Protein AF-A0A965C4P8-F1 (afdb_monomer_lite)

Radius of gyration: 19.42 Å; chains: 1; bounding box: 43×28×47 Å

pLDDT: mean 89.33, std 10.59, range [39.53, 97.62]

Foldseek 3Di:
DPPPDDDPVNLVVCVVVLVVDDPVVSVVSVVVVVVVVVVVLVVCVVQFLVSVVCVVPVPDDDDPVLRVVRVVLSCVVVVVDVDDDDDDDPPPCPCVSPVPRRD

Structure (mmCIF, N/CA/C/O backbone):
data_AF-A0A965C4P8-F1
#
_entry.id   AF-A0A965C4P8-F1
#
loop_
_atom_site.group_PDB
_atom_site.id
_atom_site.type_symbol
_atom_site.label_atom_id
_atom_site.label_alt_id
_atom_site.label_comp_id
_atom_site.label_asym_id
_atom_site.label_entity_id
_atom_site.label_seq_id
_atom_site.pdbx_PDB_ins_code
_atom_site.Cartn_x
_atom_site.Cartn_y
_atom_site.Cartn_z
_atom_site.occupancy
_atom_site.B_iso_or_equiv
_atom_site.auth_seq_id
_atom_site.auth_comp_id
_atom_site.auth_asym_id
_atom_site.auth_atom_id
_atom_site.pdbx_PDB_model_num
ATOM 1 N N . MET A 1 1 ? -19.528 -13.353 24.442 1.00 41.03 1 MET A N 1
ATOM 2 C CA . MET A 1 1 ? -19.375 -13.490 22.977 1.00 41.03 1 MET A CA 1
ATOM 3 C C . MET A 1 1 ? -18.052 -12.852 22.605 1.00 41.03 1 MET A C 1
ATOM 5 O O . MET A 1 1 ? -17.767 -11.785 23.124 1.00 41.03 1 MET A O 1
ATOM 9 N N . SER A 1 2 ? -17.211 -13.518 21.813 1.00 39.53 2 SER A N 1
ATOM 10 C CA . SER A 1 2 ? -15.927 -12.943 21.397 1.00 39.53 2 SER A CA 1
ATOM 11 C C . SER A 1 2 ? -16.182 -11.786 20.427 1.00 39.53 2 SER A C 1
ATOM 13 O O . SER A 1 2 ? -16.638 -12.014 19.307 1.00 39.53 2 SER A O 1
ATOM 15 N N . LEU A 1 3 ? -15.872 -10.560 20.856 1.00 48.00 3 LEU A N 1
ATOM 16 C CA . LEU A 1 3 ? -15.935 -9.325 20.058 1.00 48.00 3 LEU A CA 1
ATOM 17 C C . LEU A 1 3 ? -14.971 -9.336 18.844 1.00 48.00 3 LEU A C 1
ATOM 19 O O . LEU A 1 3 ? -14.938 -8.388 18.071 1.00 48.00 3 LEU A O 1
ATOM 23 N N . MET A 1 4 ? -14.216 -10.422 18.619 1.00 53.75 4 MET A N 1
ATOM 24 C CA . MET A 1 4 ? -13.277 -10.586 17.498 1.00 53.75 4 MET A CA 1
ATOM 25 C C . MET A 1 4 ? -13.931 -10.932 16.145 1.00 53.75 4 MET A C 1
ATOM 27 O O . MET A 1 4 ? -13.221 -11.299 15.211 1.00 53.75 4 MET A O 1
ATOM 31 N N . THR A 1 5 ? -15.259 -10.862 16.020 1.00 62.59 5 THR A N 1
ATOM 32 C CA . THR A 1 5 ? -15.985 -11.304 14.807 1.00 62.59 5 THR A CA 1
ATOM 33 C C . THR A 1 5 ? -16.930 -10.258 14.215 1.00 62.59 5 THR A C 1
ATOM 35 O O . THR A 1 5 ? -17.766 -10.601 13.387 1.00 62.59 5 THR A O 1
ATOM 38 N N . LEU A 1 6 ? -16.790 -8.985 14.596 1.00 72.00 6 LEU A N 1
ATOM 39 C CA . LEU A 1 6 ? -17.568 -7.898 13.999 1.00 72.00 6 LEU A CA 1
ATOM 40 C C . LEU A 1 6 ? -17.051 -7.564 12.592 1.00 72.00 6 LEU A C 1
ATOM 42 O O . LEU A 1 6 ? -15.859 -7.333 12.376 1.00 72.00 6 LEU A O 1
ATOM 46 N N . THR A 1 7 ? -17.964 -7.531 11.631 1.00 79.12 7 THR A N 1
ATOM 47 C CA . THR A 1 7 ? -17.718 -7.115 10.248 1.00 79.12 7 THR A CA 1
ATOM 48 C C . THR A 1 7 ? -17.650 -5.588 10.129 1.00 79.12 7 THR A C 1
ATOM 50 O O . THR A 1 7 ? -18.176 -4.852 10.966 1.00 79.12 7 THR A O 1
ATOM 53 N N . GLU A 1 8 ? -17.042 -5.074 9.051 1.00 78.50 8 GLU A N 1
ATOM 54 C CA . GLU A 1 8 ? -16.960 -3.620 8.806 1.00 78.50 8 GLU A CA 1
ATOM 55 C C . GLU A 1 8 ? -18.343 -2.950 8.774 1.00 78.50 8 GLU A C 1
ATOM 57 O O . GLU A 1 8 ? -18.516 -1.826 9.246 1.00 78.50 8 GLU A O 1
ATOM 62 N N . ALA A 1 9 ? -19.337 -3.650 8.221 1.00 83.69 9 ALA A N 1
ATOM 63 C CA . ALA A 1 9 ? -20.701 -3.151 8.125 1.00 83.69 9 ALA A CA 1
ATOM 64 C C . ALA A 1 9 ? -21.340 -2.997 9.512 1.00 83.69 9 ALA A C 1
ATOM 66 O O . ALA A 1 9 ? -21.989 -1.986 9.777 1.00 83.69 9 ALA A O 1
ATOM 67 N N . GLU A 1 10 ? -21.118 -3.961 10.405 1.00 84.81 10 GLU A N 1
ATOM 68 C CA . GLU A 1 10 ? -21.635 -3.928 11.774 1.00 84.81 10 GLU A CA 1
ATOM 69 C C . GLU A 1 10 ? -20.988 -2.801 12.582 1.00 84.81 10 GLU A C 1
ATOM 71 O O . GLU A 1 10 ? -21.701 -2.026 13.214 1.00 84.81 10 GLU A O 1
ATOM 76 N N . ILE A 1 11 ? -19.667 -2.617 12.477 1.00 83.25 11 ILE A N 1
ATOM 77 C CA . ILE A 1 11 ? -18.965 -1.507 13.144 1.00 83.25 11 ILE A CA 1
ATOM 78 C C . ILE A 1 11 ? -19.469 -0.155 12.635 1.00 83.25 11 ILE A C 1
ATOM 80 O O . ILE A 1 11 ? -19.717 0.747 13.430 1.00 83.25 11 ILE A O 1
ATOM 84 N N . MET A 1 12 ? -19.703 -0.004 11.328 1.00 84.12 12 MET A N 1
ATOM 85 C CA . MET A 1 12 ? -20.252 1.241 10.782 1.00 84.12 12 MET A CA 1
ATOM 86 C C . MET A 1 12 ? -21.658 1.541 11.324 1.00 84.12 12 MET A C 1
ATOM 88 O O . MET A 1 12 ? -21.995 2.701 11.565 1.00 84.12 12 MET A O 1
ATOM 92 N N . VAL A 1 13 ? -22.490 0.513 11.510 1.00 87.88 13 VAL A N 1
ATOM 93 C CA . VAL A 1 13 ? -23.822 0.662 12.113 1.00 87.88 13 VAL A CA 1
ATOM 94 C C . VAL A 1 13 ? -23.715 1.041 13.591 1.00 87.88 13 VAL A C 1
ATOM 96 O O . VAL A 1 13 ? -24.456 1.921 14.032 1.00 87.88 13 VAL A O 1
ATOM 99 N N . LEU A 1 14 ? -22.779 0.445 14.334 1.00 86.06 14 LEU A N 1
ATOM 100 C CA . LEU A 1 14 ? -22.513 0.789 15.734 1.00 86.06 14 LEU A CA 1
ATOM 101 C C . LEU A 1 14 ? -22.030 2.239 15.869 1.00 86.06 14 LEU A C 1
ATOM 103 O O . LEU A 1 14 ? -22.618 3.003 16.627 1.00 86.06 14 LEU A O 1
ATOM 107 N N . MET A 1 15 ? -21.066 2.667 15.047 1.00 82.75 15 MET A N 1
ATOM 108 C CA . MET A 1 15 ? -20.571 4.050 15.037 1.00 82.75 15 MET A CA 1
ATOM 109 C C . MET A 1 15 ? -21.659 5.076 14.680 1.00 82.75 15 MET A C 1
ATOM 111 O O . MET A 1 15 ? -21.680 6.175 15.227 1.00 82.75 15 MET A O 1
ATOM 115 N N . LYS A 1 16 ? -22.601 4.746 13.784 1.00 87.12 16 LYS A N 1
ATOM 116 C CA . LYS A 1 16 ? -23.728 5.643 13.451 1.00 87.12 16 LYS A CA 1
ATOM 117 C C . LYS A 1 16 ? -24.711 5.824 14.607 1.00 87.12 16 LYS A C 1
ATOM 119 O O . LYS A 1 16 ? -25.337 6.876 14.712 1.00 87.12 16 LYS A O 1
ATOM 124 N N . ASN A 1 17 ? -24.841 4.812 15.459 1.00 89.31 17 ASN A N 1
ATOM 125 C CA . ASN A 1 17 ? -25.743 4.813 16.608 1.00 89.31 17 ASN A CA 1
ATOM 126 C C . ASN A 1 17 ? -24.995 4.983 17.939 1.00 89.31 17 ASN A C 1
ATOM 128 O O . ASN A 1 17 ? -25.560 4.685 18.985 1.00 89.31 17 ASN A O 1
ATOM 132 N N . LEU A 1 18 ? -23.750 5.479 17.907 1.00 84.56 18 LEU A N 1
ATOM 133 C CA . LEU A 1 18 ? -22.852 5.573 19.066 1.00 84.56 18 LEU A CA 1
ATOM 134 C C . LEU A 1 18 ? -23.510 6.268 20.273 1.00 84.56 18 LEU A C 1
ATOM 136 O O . LEU A 1 18 ? -23.359 5.841 21.410 1.00 84.56 18 LEU A O 1
ATOM 140 N N . HIS A 1 19 ? -24.332 7.284 20.004 1.00 84.88 19 HIS A N 1
ATOM 141 C CA . HIS A 1 19 ? -25.068 8.074 20.994 1.00 84.88 19 HIS A CA 1
ATOM 142 C C . HIS A 1 19 ? -26.115 7.293 21.811 1.00 84.88 19 HIS A C 1
ATOM 144 O O . HIS A 1 19 ? -26.562 7.797 22.838 1.00 84.88 19 HIS A O 1
ATOM 150 N N . ASN A 1 20 ? -26.516 6.093 21.377 1.00 89.44 20 ASN A N 1
ATOM 151 C CA . ASN A 1 20 ? -27.490 5.259 22.090 1.00 89.44 20 ASN A CA 1
ATOM 152 C C . ASN A 1 20 ? -26.847 4.311 23.115 1.00 89.44 20 ASN A C 1
ATOM 154 O O . ASN A 1 20 ? -27.575 3.624 23.832 1.00 89.44 20 ASN A O 1
ATOM 158 N N . PHE A 1 21 ? -25.516 4.255 23.172 1.00 87.06 21 PHE A N 1
ATOM 159 C CA . PHE A 1 21 ? -24.762 3.376 24.065 1.00 87.06 21 PHE A CA 1
ATOM 160 C C . PHE A 1 21 ? -24.259 4.124 25.303 1.00 87.06 21 PHE A C 1
ATOM 162 O O . PHE A 1 21 ? -24.156 5.355 25.303 1.00 87.06 21 PHE A O 1
ATOM 169 N N . SER A 1 22 ? -23.940 3.385 26.365 1.00 90.81 22 SER A N 1
ATOM 170 C CA . SER A 1 22 ? -23.278 3.941 27.550 1.00 90.81 22 SER A CA 1
ATOM 171 C C . SER A 1 22 ? -21.864 4.437 27.224 1.00 90.81 22 SER A C 1
ATOM 173 O O . SER A 1 22 ? -21.283 4.042 26.219 1.00 90.81 22 SER A O 1
ATOM 175 N N . LEU A 1 23 ? -21.286 5.296 28.071 1.00 87.62 23 LEU A N 1
ATOM 176 C CA . LEU A 1 23 ? -19.929 5.820 27.843 1.00 87.62 23 LEU A CA 1
ATOM 177 C C . LEU A 1 23 ? -18.877 4.703 27.745 1.00 87.62 23 LEU A C 1
ATOM 179 O O . LEU A 1 23 ? -17.997 4.771 26.897 1.00 87.62 23 LEU A O 1
ATOM 183 N N . GLU A 1 24 ? -19.009 3.659 28.565 1.00 88.31 24 GLU A N 1
ATOM 184 C CA . GLU A 1 24 ? -18.110 2.499 28.550 1.00 88.31 24 GLU A CA 1
ATOM 185 C C . GLU A 1 24 ? -18.210 1.727 27.223 1.00 88.31 24 GLU A C 1
ATOM 187 O O . GLU A 1 24 ? -17.203 1.451 26.578 1.00 88.31 24 GLU A O 1
ATOM 192 N N . GLU A 1 25 ? -19.429 1.471 26.741 1.00 86.50 25 GLU A N 1
ATOM 193 C CA . GLU A 1 25 ? -19.651 0.822 25.442 1.00 86.50 25 GLU A CA 1
ATOM 194 C C . GLU A 1 25 ? -19.179 1.691 24.264 1.00 86.50 25 GLU A C 1
ATOM 196 O O . GLU A 1 25 ? -18.693 1.161 23.266 1.00 86.50 25 GLU A O 1
ATOM 201 N N . GLN A 1 26 ? -19.303 3.020 24.356 1.00 88.38 26 GLN A N 1
ATOM 202 C CA . GLN A 1 26 ? -18.795 3.934 23.329 1.00 88.38 26 GLN A CA 1
ATOM 203 C C . GLN A 1 26 ? -17.271 3.830 23.202 1.00 88.38 26 GLN A C 1
ATOM 205 O O . GLN A 1 26 ? -16.768 3.683 22.087 1.00 88.38 26 GLN A O 1
ATOM 210 N N . GLU A 1 27 ? -16.551 3.839 24.326 1.00 88.94 27 GLU A N 1
ATOM 211 C CA . GLU A 1 27 ? -15.092 3.681 24.348 1.00 88.94 27 GLU A CA 1
ATOM 212 C C . GLU A 1 27 ? -14.656 2.326 23.770 1.00 88.94 27 GLU A C 1
ATOM 214 O O . GLU A 1 27 ? -13.714 2.262 22.976 1.00 88.94 27 GLU A O 1
ATOM 219 N N . GLU A 1 28 ? -15.354 1.237 24.107 1.00 88.00 28 GLU A N 1
ATOM 220 C CA . GLU A 1 28 ? -15.073 -0.085 23.536 1.00 88.00 28 GLU A CA 1
ATOM 221 C C . GLU A 1 28 ? -15.289 -0.117 22.015 1.00 88.00 28 GLU A C 1
ATOM 223 O O . GLU A 1 28 ? -14.455 -0.648 21.273 1.00 88.00 28 GLU A O 1
ATOM 228 N N . ILE A 1 29 ? -16.389 0.471 21.530 1.00 87.19 29 ILE A N 1
ATOM 229 C CA . ILE A 1 29 ? -16.698 0.547 20.095 1.00 87.19 29 ILE A CA 1
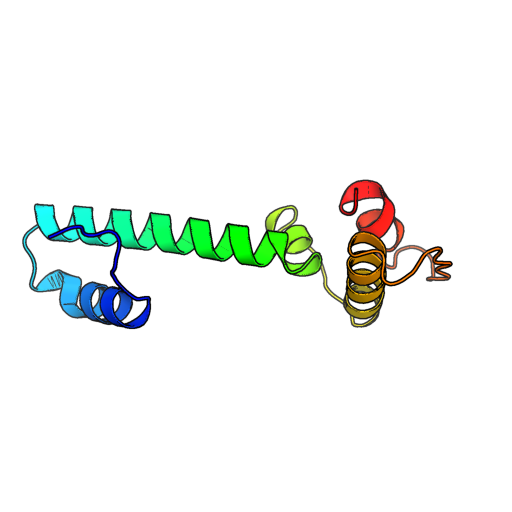ATOM 230 C C . IL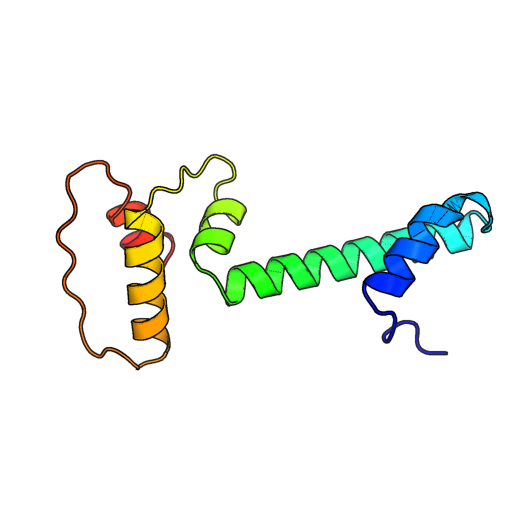E A 1 29 ? -15.608 1.327 19.349 1.00 87.19 29 ILE A C 1
ATOM 232 O O . ILE A 1 29 ? -15.171 0.889 18.280 1.00 87.19 29 ILE A O 1
ATOM 236 N N . GLU A 1 30 ? -15.143 2.449 19.902 1.00 88.50 30 GLU A N 1
ATOM 237 C CA . GLU A 1 30 ? -14.063 3.249 19.316 1.00 88.50 30 GLU A CA 1
ATOM 238 C C . GLU A 1 30 ? -12.744 2.471 19.250 1.00 88.50 30 GLU A C 1
ATOM 240 O O . GLU A 1 30 ? -12.116 2.413 18.191 1.00 88.50 30 GLU A O 1
ATOM 245 N N . GLN A 1 31 ? -12.356 1.787 20.331 1.00 89.88 31 GLN A N 1
ATOM 246 C CA . GLN A 1 31 ? -11.134 0.973 20.356 1.00 89.88 31 GLN A CA 1
ATOM 247 C C . GLN A 1 31 ? -11.155 -0.139 19.301 1.00 89.88 31 GLN A C 1
ATOM 249 O O . GLN A 1 31 ? -10.152 -0.387 18.621 1.00 89.88 31 GLN A O 1
ATOM 254 N N . ILE A 1 32 ? -12.299 -0.807 19.140 1.00 88.12 32 ILE A N 1
ATOM 255 C CA . ILE A 1 32 ? -12.475 -1.858 18.133 1.00 88.12 32 ILE A CA 1
ATOM 256 C C . ILE A 1 32 ? -12.393 -1.268 16.720 1.00 88.12 32 ILE A C 1
ATOM 258 O O . ILE A 1 32 ? -11.733 -1.848 15.850 1.00 88.12 32 ILE A O 1
ATOM 262 N N . ALA A 1 33 ? -13.040 -0.124 16.482 1.00 88.81 33 ALA A N 1
ATOM 263 C CA . ALA A 1 33 ? -13.013 0.551 15.189 1.00 88.81 33 ALA A CA 1
ATOM 264 C C . ALA A 1 33 ? -11.586 0.967 14.796 1.00 88.81 33 ALA A C 1
ATOM 266 O O . ALA A 1 33 ? -11.160 0.710 13.665 1.00 88.81 33 ALA A O 1
ATOM 267 N N . ASP A 1 34 ? -10.824 1.524 15.737 1.00 91.12 34 ASP A N 1
ATOM 268 C CA . ASP A 1 34 ? -9.430 1.924 15.539 1.00 91.12 34 ASP A CA 1
ATOM 269 C C . ASP A 1 34 ? -8.521 0.736 15.219 1.00 91.12 34 ASP A C 1
ATOM 271 O O . ASP A 1 34 ? -7.703 0.791 14.294 1.00 91.12 34 ASP A O 1
ATOM 275 N N . GLU A 1 35 ? -8.655 -0.360 15.965 1.00 90.94 35 GLU A N 1
ATOM 276 C CA . GLU A 1 35 ? -7.875 -1.573 15.726 1.00 90.94 35 GLU A CA 1
ATOM 277 C C . GLU A 1 35 ? -8.185 -2.172 14.348 1.00 90.94 35 GLU A C 1
ATOM 279 O O . GLU A 1 35 ? -7.277 -2.561 13.604 1.00 90.94 35 GLU A O 1
ATOM 284 N N . LEU A 1 36 ? -9.460 -2.200 13.954 1.00 90.12 36 LEU A N 1
ATOM 285 C CA . LEU A 1 36 ? -9.851 -2.670 12.630 1.00 90.12 36 LEU A CA 1
ATOM 286 C C . LEU A 1 36 ? -9.310 -1.755 11.518 1.00 90.12 36 LEU A C 1
ATOM 288 O O . LEU A 1 36 ? -8.786 -2.253 10.516 1.00 90.12 36 LEU A O 1
ATOM 292 N N . ALA A 1 37 ? -9.360 -0.434 11.703 1.00 90.69 37 ALA A N 1
ATOM 293 C CA . ALA A 1 37 ? -8.795 0.527 10.759 1.00 90.69 37 ALA A CA 1
ATOM 294 C C . ALA A 1 37 ? -7.279 0.329 10.582 1.00 90.69 37 ALA A C 1
ATOM 296 O O . ALA A 1 37 ? -6.790 0.278 9.448 1.00 90.69 37 ALA A O 1
ATOM 297 N N . LYS A 1 38 ? -6.539 0.122 11.681 1.00 92.88 38 LYS A N 1
ATOM 298 C CA . LYS A 1 38 ? -5.097 -0.182 11.651 1.00 92.88 38 LYS A CA 1
ATOM 299 C C . LYS A 1 38 ? -4.802 -1.469 10.888 1.00 92.88 38 LYS A C 1
ATOM 301 O O . LYS A 1 38 ? -3.931 -1.481 10.016 1.00 92.88 38 LYS A O 1
ATOM 306 N N . ARG A 1 39 ? -5.543 -2.548 11.161 1.00 92.56 39 ARG A N 1
ATOM 307 C CA . ARG A 1 39 ? -5.384 -3.830 10.449 1.00 92.56 39 ARG A CA 1
ATOM 308 C C . ARG A 1 39 ? -5.644 -3.682 8.957 1.00 92.56 39 ARG A C 1
ATOM 310 O O . ARG A 1 39 ? -4.868 -4.194 8.152 1.00 92.56 39 ARG A O 1
ATOM 317 N N . LYS A 1 40 ? -6.693 -2.947 8.583 1.00 93.12 40 LYS A N 1
ATOM 318 C CA . LYS A 1 40 ? -7.034 -2.669 7.184 1.00 93.12 40 LYS A CA 1
ATOM 319 C C . LYS A 1 40 ? -5.929 -1.893 6.477 1.00 93.12 40 LYS A C 1
ATOM 321 O O . LYS A 1 40 ? -5.523 -2.279 5.384 1.00 93.12 40 LYS A O 1
ATOM 326 N N . GLN A 1 41 ? -5.413 -0.839 7.105 1.00 95.56 41 GLN A N 1
ATOM 327 C CA . GLN A 1 41 ? -4.316 -0.050 6.548 1.00 95.56 41 GLN A CA 1
ATOM 328 C C . GLN A 1 41 ? -3.041 -0.887 6.398 1.00 95.56 41 GLN A C 1
ATOM 330 O O . GLN A 1 41 ? -2.399 -0.841 5.351 1.00 95.56 41 GLN A O 1
ATOM 335 N N . SER A 1 42 ? -2.711 -1.703 7.402 1.00 95.88 42 SER A N 1
ATOM 336 C CA . SER A 1 42 ? -1.570 -2.621 7.349 1.00 95.88 42 SER A CA 1
ATOM 337 C C . SER A 1 42 ? -1.707 -3.638 6.210 1.00 95.88 42 SER A C 1
ATOM 339 O O . SER A 1 42 ? -0.775 -3.816 5.423 1.00 95.88 42 SER A O 1
ATOM 341 N N . ALA A 1 43 ? -2.886 -4.247 6.053 1.00 96.12 43 ALA A N 1
ATOM 342 C CA . ALA A 1 43 ? -3.170 -5.170 4.958 1.00 96.12 43 ALA A CA 1
ATOM 343 C C . ALA A 1 43 ? -3.089 -4.484 3.583 1.00 96.12 43 ALA A C 1
ATOM 345 O O . ALA A 1 43 ? -2.513 -5.049 2.655 1.00 96.12 43 ALA A O 1
ATOM 346 N N . ALA A 1 44 ? -3.609 -3.259 3.455 1.00 96.94 44 ALA A N 1
ATOM 347 C CA . ALA A 1 44 ? -3.508 -2.476 2.225 1.00 96.94 44 ALA A CA 1
ATOM 348 C C . ALA A 1 44 ? -2.045 -2.180 1.863 1.00 96.94 44 ALA A C 1
ATOM 350 O O . ALA A 1 44 ? -1.637 -2.440 0.737 1.00 96.94 44 ALA A O 1
ATOM 351 N N . CYS A 1 45 ? -1.233 -1.736 2.828 1.00 96.56 45 CYS A N 1
ATOM 352 C CA . CYS A 1 45 ? 0.192 -1.473 2.613 1.00 96.56 45 CYS A CA 1
ATOM 353 C C . CYS A 1 45 ? 0.970 -2.741 2.236 1.00 96.56 45 CYS A C 1
ATOM 355 O O . CYS A 1 45 ? 1.880 -2.692 1.416 1.00 96.56 45 CYS A O 1
ATOM 357 N N . ARG A 1 46 ? 0.611 -3.891 2.817 1.00 93.88 46 ARG A N 1
ATOM 358 C CA . ARG A 1 46 ? 1.240 -5.176 2.492 1.00 93.88 46 ARG A CA 1
ATOM 359 C C . ARG A 1 46 ? 0.924 -5.642 1.069 1.00 93.88 46 ARG A C 1
ATOM 361 O O . ARG A 1 46 ? 1.769 -6.269 0.437 1.00 93.88 46 ARG A O 1
ATOM 368 N N . ASN A 1 47 ? -0.289 -5.374 0.593 1.00 95.44 47 ASN A N 1
ATOM 369 C CA . ASN A 1 47 ? -0.785 -5.889 -0.683 1.00 95.44 47 ASN A CA 1
ATOM 370 C C . ASN A 1 47 ? -0.624 -4.898 -1.850 1.00 95.44 47 ASN A C 1
ATOM 372 O O . ASN A 1 47 ? -0.759 -5.305 -3.001 1.00 95.44 47 ASN A O 1
ATOM 376 N N . ASP A 1 48 ? -0.340 -3.622 -1.578 1.00 96.75 48 ASP A N 1
ATOM 377 C CA . ASP A 1 48 ? -0.168 -2.573 -2.585 1.00 96.75 48 ASP A CA 1
ATOM 378 C C . ASP A 1 48 ? 0.988 -1.634 -2.198 1.00 96.75 48 ASP A C 1
ATOM 380 O O . ASP A 1 48 ? 0.899 -0.844 -1.253 1.00 96.75 48 ASP A O 1
ATOM 384 N N . LEU A 1 49 ? 2.070 -1.682 -2.982 1.00 96.69 49 LEU A N 1
ATOM 385 C CA . LEU A 1 49 ? 3.263 -0.860 -2.774 1.00 96.69 49 LEU A CA 1
ATOM 386 C C . LEU A 1 49 ? 2.970 0.649 -2.808 1.00 96.69 49 LEU A C 1
ATOM 388 O O . LEU A 1 49 ? 3.644 1.422 -2.133 1.00 96.69 49 LEU A O 1
ATOM 392 N N . ILE A 1 50 ? 1.980 1.109 -3.575 1.00 97.25 50 ILE A N 1
ATOM 393 C CA . ILE A 1 50 ? 1.634 2.534 -3.602 1.00 97.25 50 ILE A CA 1
ATOM 394 C C . ILE A 1 50 ? 0.899 2.946 -2.331 1.00 97.25 50 ILE A C 1
ATOM 396 O O . ILE A 1 50 ? 1.128 4.056 -1.848 1.00 97.25 50 ILE A O 1
ATOM 400 N N . GLU A 1 51 ? 0.042 2.087 -1.777 1.00 97.62 51 GLU A N 1
ATOM 401 C CA . GLU A 1 51 ? -0.581 2.373 -0.481 1.00 97.62 51 GLU A CA 1
ATOM 402 C C . GLU A 1 51 ? 0.475 2.411 0.629 1.00 97.62 51 GLU A C 1
ATOM 404 O O . GLU A 1 51 ? 0.454 3.326 1.452 1.00 97.62 51 GLU A O 1
ATOM 409 N N . PHE A 1 52 ? 1.485 1.535 0.572 1.00 96.88 52 PHE A N 1
ATOM 410 C CA . PHE A 1 52 ? 2.658 1.636 1.443 1.00 96.88 52 PHE A CA 1
ATOM 411 C C . PHE A 1 52 ? 3.429 2.955 1.255 1.00 96.88 52 PHE A C 1
ATOM 413 O O . PHE A 1 52 ? 3.719 3.639 2.236 1.00 96.88 52 PHE A O 1
ATOM 420 N N . CYS A 1 53 ? 3.716 3.367 0.015 1.00 96.12 53 CYS A N 1
ATOM 421 C CA . CYS A 1 53 ? 4.403 4.636 -0.260 1.00 96.12 53 CYS A CA 1
ATOM 422 C C . CYS A 1 53 ? 3.646 5.842 0.315 1.00 96.12 53 CYS A C 1
ATOM 424 O O . CYS A 1 53 ? 4.266 6.716 0.913 1.00 96.12 53 CYS A O 1
ATOM 426 N N . LYS A 1 54 ? 2.315 5.891 0.165 1.00 96.31 54 LYS A N 1
ATOM 427 C CA . LYS A 1 54 ? 1.479 6.960 0.740 1.00 96.31 54 LYS A CA 1
ATOM 428 C C . LYS A 1 54 ? 1.449 6.923 2.265 1.00 96.31 54 LYS A C 1
ATOM 430 O O . LYS A 1 54 ? 1.389 7.973 2.892 1.00 96.31 54 LYS A O 1
ATOM 435 N N . TYR A 1 55 ? 1.471 5.731 2.859 1.00 95.88 55 TYR A N 1
ATOM 436 C CA . TYR A 1 55 ? 1.544 5.581 4.309 1.00 95.88 55 TYR A CA 1
ATOM 437 C C . TYR A 1 55 ? 2.870 6.116 4.863 1.00 95.88 55 TYR A C 1
ATOM 439 O O . TYR A 1 55 ? 2.876 6.867 5.834 1.00 95.88 55 TYR A O 1
ATOM 447 N N . MET A 1 56 ? 3.986 5.784 4.208 1.00 95.25 56 MET A N 1
ATOM 448 C CA . MET A 1 56 ? 5.322 6.247 4.598 1.00 95.25 56 MET A CA 1
ATOM 449 C C . MET A 1 56 ? 5.557 7.728 4.287 1.00 9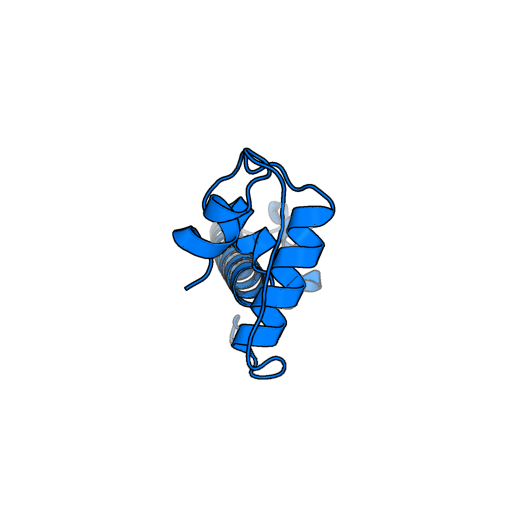5.25 56 MET A C 1
ATOM 451 O O . MET A 1 56 ? 6.289 8.406 5.007 1.00 95.25 56 MET A O 1
ATOM 455 N N . GLN A 1 57 ? 4.962 8.227 3.206 1.00 94.69 57 GLN A N 1
ATOM 456 C CA . GLN A 1 57 ? 5.065 9.608 2.759 1.00 94.69 57 GLN A CA 1
ATOM 457 C C . GLN A 1 57 ? 3.672 10.123 2.339 1.00 94.69 57 GLN A C 1
ATOM 459 O O . GLN A 1 57 ? 3.260 9.934 1.191 1.00 94.69 57 GLN A O 1
ATOM 464 N N . PRO A 1 58 ? 2.942 10.813 3.237 1.00 95.25 58 PRO A N 1
ATOM 465 C CA . PRO A 1 58 ? 1.574 11.272 2.970 1.00 95.25 58 PRO A CA 1
ATOM 466 C C . PRO A 1 58 ? 1.423 12.212 1.766 1.00 95.25 58 PRO A C 1
ATOM 468 O O . PRO A 1 58 ? 0.368 12.247 1.136 1.00 95.25 58 PRO A O 1
ATOM 471 N N . ASP A 1 59 ? 2.469 12.963 1.413 1.00 95.00 59 ASP A N 1
ATOM 472 C CA . ASP A 1 59 ? 2.491 13.874 0.264 1.00 95.00 59 ASP A CA 1
ATOM 473 C C . ASP A 1 59 ? 3.014 13.217 -1.034 1.00 95.00 59 ASP A C 1
ATOM 475 O O . ASP A 1 59 ? 3.259 13.901 -2.036 1.00 95.00 59 ASP A O 1
ATOM 479 N N . TYR A 1 60 ? 3.161 11.885 -1.051 1.00 94.31 60 TYR A N 1
ATOM 480 C CA . TYR A 1 60 ? 3.657 11.137 -2.203 1.00 94.31 60 TYR A CA 1
ATOM 481 C C . TYR A 1 60 ? 2.723 11.270 -3.414 1.00 94.31 60 TYR A C 1
ATOM 483 O O . TYR A 1 60 ? 1.581 10.802 -3.432 1.00 94.31 60 TYR A O 1
ATOM 491 N N . LYS A 1 61 ? 3.231 11.880 -4.490 1.00 93.81 61 LYS A N 1
ATOM 492 C CA . LYS A 1 61 ? 2.461 12.109 -5.720 1.00 93.81 61 LYS A CA 1
ATOM 493 C C . LYS A 1 61 ? 2.456 10.865 -6.603 1.00 93.81 61 LYS A C 1
ATOM 495 O O . LYS A 1 61 ? 3.482 10.472 -7.154 1.00 93.81 61 LYS A O 1
ATOM 500 N N . VAL A 1 62 ? 1.283 10.273 -6.808 1.00 95.88 62 VAL A N 1
ATOM 501 C CA . VAL A 1 62 ? 1.121 9.060 -7.622 1.00 95.88 62 VAL A CA 1
ATOM 502 C C . VAL A 1 62 ? 0.755 9.418 -9.062 1.00 95.88 62 VAL A C 1
ATOM 504 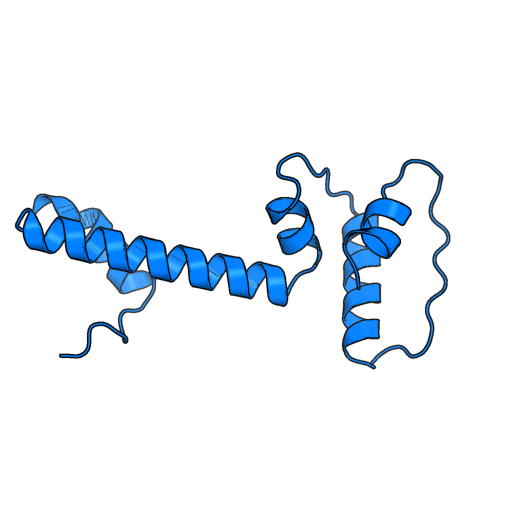O O . VAL A 1 62 ? -0.344 9.891 -9.335 1.00 95.88 62 VAL A O 1
ATOM 507 N N . GLY A 1 63 ? 1.671 9.161 -9.996 1.00 95.19 63 GLY A N 1
ATOM 508 C CA . GLY A 1 63 ? 1.404 9.193 -11.432 1.00 95.19 63 GLY A CA 1
ATOM 509 C C . GLY A 1 63 ? 1.126 7.798 -11.993 1.00 95.19 63 GLY A C 1
ATOM 510 O O . GLY A 1 63 ? 1.392 6.783 -11.345 1.00 95.19 63 GLY A O 1
ATOM 511 N N . LYS A 1 64 ? 0.644 7.737 -13.240 1.00 95.81 64 LYS A N 1
ATOM 512 C CA . LYS A 1 64 ? 0.369 6.472 -13.947 1.00 95.81 64 LYS A CA 1
ATOM 513 C C . LYS A 1 64 ? 1.597 5.556 -14.004 1.00 95.81 64 LYS A C 1
ATOM 515 O O . LYS A 1 64 ? 1.476 4.350 -13.817 1.00 95.81 64 LYS A O 1
ATOM 520 N N . HIS A 1 65 ? 2.782 6.122 -14.226 1.00 94.75 65 HIS A N 1
ATOM 521 C CA . HIS A 1 65 ? 4.038 5.372 -14.278 1.00 94.75 65 HIS A CA 1
ATOM 522 C C . HIS A 1 65 ? 4.435 4.778 -12.921 1.00 94.75 65 HIS A C 1
ATOM 524 O O . HIS A 1 65 ? 5.017 3.701 -12.907 1.00 94.75 65 HIS A O 1
ATOM 530 N N . HIS A 1 66 ? 4.085 5.417 -11.796 1.00 96.75 66 HIS A N 1
ATOM 531 C CA . HIS A 1 66 ? 4.319 4.840 -10.466 1.00 96.75 66 HIS A CA 1
ATOM 532 C C . HIS A 1 66 ? 3.495 3.567 -10.268 1.00 96.75 66 HIS A C 1
ATOM 534 O O . HIS A 1 66 ? 4.032 2.583 -9.781 1.00 96.75 66 HIS A O 1
ATOM 540 N N . ARG A 1 67 ? 2.224 3.562 -10.696 1.00 97.06 67 ARG A N 1
ATOM 541 C CA . ARG A 1 67 ? 1.354 2.376 -10.619 1.00 97.06 67 ARG A CA 1
ATOM 542 C C . ARG A 1 67 ? 1.888 1.225 -11.474 1.00 97.06 67 ARG A C 1
ATOM 544 O O . ARG A 1 67 ? 2.088 0.142 -10.951 1.00 97.06 67 ARG A O 1
ATOM 551 N N . ILE A 1 68 ? 2.233 1.490 -12.738 1.00 96.25 68 ILE A N 1
ATOM 552 C CA . ILE A 1 68 ? 2.814 0.472 -13.637 1.00 96.25 68 ILE A CA 1
ATOM 553 C C . ILE A 1 68 ? 4.107 -0.114 -13.050 1.00 96.25 68 ILE A C 1
ATOM 555 O O . ILE A 1 68 ? 4.308 -1.326 -13.075 1.00 96.25 68 ILE A O 1
ATOM 559 N N . LEU A 1 69 ? 4.986 0.746 -12.527 1.00 95.88 69 LEU A N 1
ATOM 560 C CA . LEU A 1 69 ? 6.235 0.317 -11.906 1.00 95.88 69 LEU A CA 1
ATOM 561 C C . LEU A 1 69 ? 5.981 -0.500 -10.633 1.00 95.88 69 LEU A C 1
ATOM 563 O O . LEU A 1 69 ? 6.604 -1.538 -10.458 1.00 95.88 69 LEU A O 1
ATOM 567 N N . ALA A 1 70 ? 5.065 -0.058 -9.773 1.00 96.44 70 ALA A N 1
ATOM 568 C CA . ALA A 1 70 ? 4.708 -0.768 -8.552 1.00 96.44 70 ALA A CA 1
ATOM 569 C C . ALA A 1 70 ? 4.135 -2.158 -8.842 1.00 96.44 70 ALA A C 1
ATOM 571 O O . ALA A 1 70 ? 4.588 -3.124 -8.240 1.00 96.44 70 ALA A O 1
ATOM 572 N N . ASP A 1 71 ? 3.224 -2.285 -9.808 1.00 95.75 71 ASP A N 1
ATOM 573 C CA . ASP A 1 71 ? 2.655 -3.579 -10.202 1.00 95.75 71 ASP A CA 1
ATOM 574 C C . ASP A 1 71 ? 3.737 -4.536 -10.724 1.00 95.75 71 ASP A C 1
ATOM 576 O O . ASP A 1 71 ? 3.734 -5.726 -10.411 1.00 95.75 71 ASP A O 1
ATOM 580 N N . LEU A 1 72 ? 4.689 -4.017 -11.507 1.00 95.44 72 LEU A N 1
ATOM 581 C CA . LEU A 1 72 ? 5.822 -4.785 -12.021 1.00 95.44 72 LEU A CA 1
ATOM 582 C C . LEU A 1 72 ? 6.745 -5.271 -10.891 1.00 95.44 72 LEU A C 1
ATOM 584 O O . LEU A 1 72 ? 7.134 -6.438 -10.868 1.00 95.44 72 LEU A O 1
ATOM 588 N N . LEU A 1 73 ? 7.057 -4.400 -9.929 1.00 95.19 73 LEU A N 1
ATOM 589 C CA . LEU A 1 73 ? 7.849 -4.756 -8.752 1.00 95.19 73 LEU A CA 1
ATOM 590 C C . LEU A 1 73 ? 7.121 -5.787 -7.878 1.00 95.19 73 LEU A C 1
ATOM 592 O O . LEU A 1 73 ? 7.709 -6.800 -7.516 1.00 95.19 73 LEU A O 1
ATOM 596 N N . MET A 1 74 ? 5.824 -5.611 -7.622 1.00 95.25 74 MET A N 1
ATOM 597 C CA . MET A 1 74 ? 5.022 -6.571 -6.853 1.00 95.25 74 MET A CA 1
ATOM 598 C C . MET A 1 74 ? 4.984 -7.955 -7.518 1.00 95.25 74 MET A C 1
ATOM 600 O O . MET A 1 74 ? 5.142 -8.965 -6.838 1.00 95.25 74 MET A O 1
ATOM 604 N N . LYS A 1 75 ? 4.856 -8.030 -8.851 1.00 95.44 75 LYS A N 1
ATOM 605 C CA . LYS A 1 75 ? 4.977 -9.301 -9.594 1.00 95.44 75 LYS A CA 1
ATOM 606 C C . LYS A 1 75 ? 6.355 -9.943 -9.436 1.00 95.44 75 LYS A C 1
ATOM 608 O O . LYS A 1 75 ? 6.442 -11.160 -9.293 1.00 95.44 75 LYS A O 1
ATOM 613 N N . THR A 1 76 ? 7.407 -9.128 -9.420 1.00 94.25 76 THR A N 1
ATOM 614 C CA . THR A 1 76 ? 8.786 -9.587 -9.186 1.00 94.25 76 THR A CA 1
ATOM 615 C C . THR A 1 76 ? 8.933 -10.166 -7.777 1.00 94.25 76 THR A C 1
ATOM 617 O O . THR A 1 76 ? 9.453 -11.265 -7.622 1.00 94.25 76 THR A O 1
ATOM 620 N N . ALA A 1 77 ? 8.391 -9.500 -6.749 1.00 93.25 77 ALA A N 1
ATOM 621 C CA . ALA A 1 77 ? 8.393 -10.010 -5.371 1.00 93.25 77 ALA A CA 1
ATOM 622 C C . ALA A 1 77 ? 7.623 -11.332 -5.213 1.00 93.25 77 ALA A C 1
ATOM 624 O O . ALA A 1 77 ? 7.978 -12.160 -4.378 1.00 93.25 77 ALA A O 1
ATOM 625 N N . LEU A 1 78 ? 6.582 -11.547 -6.022 1.00 94.25 78 LEU A N 1
ATOM 626 C CA . LEU A 1 78 ? 5.840 -12.810 -6.073 1.00 94.25 78 LEU A CA 1
ATOM 627 C C . LEU A 1 78 ? 6.565 -13.915 -6.865 1.00 94.25 78 LEU A C 1
ATOM 629 O O . LEU A 1 78 ? 6.042 -15.023 -6.963 1.00 94.25 78 LEU A O 1
ATOM 633 N N . GLY A 1 79 ? 7.734 -13.632 -7.447 1.00 94.56 79 GLY A N 1
ATOM 634 C CA . GLY A 1 79 ? 8.479 -14.571 -8.289 1.00 94.56 79 GLY A CA 1
ATOM 635 C C . GLY A 1 79 ? 7.832 -14.833 -9.652 1.00 94.56 79 GLY A C 1
ATOM 636 O O . GLY A 1 79 ? 8.176 -15.809 -10.313 1.00 94.56 79 GLY A O 1
ATOM 637 N N . LEU A 1 80 ? 6.884 -13.987 -10.076 1.00 95.50 80 LEU A N 1
ATOM 638 C CA . LEU A 1 80 ? 6.240 -14.090 -11.392 1.00 95.50 80 LEU A CA 1
ATOM 639 C C . LEU A 1 80 ? 7.126 -13.530 -12.511 1.00 95.50 80 LEU A C 1
ATOM 641 O O . LEU A 1 80 ? 6.964 -13.912 -13.665 1.00 95.50 80 LEU A O 1
ATOM 645 N N . GLU A 1 81 ? 8.053 -12.638 -12.163 1.00 92.06 81 GLU A N 1
ATOM 646 C CA . GLU A 1 81 ? 9.066 -12.070 -13.052 1.00 92.06 81 GLU A CA 1
ATOM 647 C C . GLU A 1 81 ? 10.443 -12.286 -12.412 1.00 92.06 81 GLU A C 1
ATOM 649 O O . GLU A 1 81 ? 10.639 -11.936 -11.250 1.00 92.06 81 GLU A O 1
ATOM 654 N N . ASP A 1 82 ? 11.398 -12.852 -13.153 1.00 90.56 82 ASP A N 1
ATOM 655 C CA . ASP A 1 82 ? 12.739 -13.172 -12.628 1.00 90.56 82 ASP A CA 1
ATOM 656 C C . ASP A 1 82 ? 13.682 -11.955 -12.665 1.00 90.56 82 ASP A C 1
ATOM 658 O O . ASP A 1 82 ? 14.524 -11.753 -11.790 1.00 90.56 82 ASP A O 1
ATOM 662 N N . ARG A 1 83 ? 13.552 -11.102 -13.691 1.00 90.31 83 ARG A N 1
ATOM 663 C CA . ARG A 1 83 ? 14.389 -9.907 -13.876 1.00 90.31 83 ARG A CA 1
ATOM 664 C C . ARG A 1 83 ? 13.602 -8.781 -14.521 1.00 90.31 83 ARG A C 1
ATOM 666 O O . ARG A 1 83 ? 12.918 -8.985 -15.519 1.00 90.31 83 ARG A O 1
ATOM 673 N N . VAL A 1 84 ? 13.793 -7.567 -14.013 1.00 90.62 84 VAL A N 1
ATOM 674 C CA . VAL A 1 84 ? 13.120 -6.367 -14.515 1.00 90.62 84 VAL A CA 1
ATOM 675 C C . VAL A 1 84 ? 14.133 -5.293 -14.901 1.00 90.62 84 VAL A C 1
ATOM 677 O O . VAL A 1 84 ? 15.061 -4.993 -14.155 1.00 90.62 84 VAL A O 1
ATOM 680 N N . CYS A 1 85 ? 13.923 -4.669 -16.062 1.00 91.44 85 CYS A N 1
ATOM 681 C CA . CYS A 1 85 ? 14.633 -3.466 -16.486 1.00 91.44 85 CYS A CA 1
ATOM 682 C C . CYS A 1 85 ? 13.641 -2.307 -16.618 1.00 91.44 85 CYS A C 1
ATOM 684 O O . CYS A 1 85 ? 12.601 -2.440 -17.261 1.00 91.44 85 CYS A O 1
ATOM 686 N N . VAL A 1 86 ? 13.960 -1.161 -16.014 1.00 90.00 86 VAL A N 1
ATOM 687 C CA . VAL A 1 86 ? 13.077 0.012 -15.964 1.00 90.00 86 VAL A CA 1
ATOM 688 C C . VAL A 1 86 ? 13.805 1.261 -16.443 1.00 90.00 86 VAL A C 1
ATOM 690 O O . VAL A 1 86 ? 14.747 1.734 -15.807 1.00 90.00 86 VAL A O 1
ATOM 693 N N . ASN A 1 87 ? 13.328 1.829 -17.552 1.00 91.56 87 ASN A N 1
ATOM 694 C CA . ASN A 1 87 ? 13.799 3.103 -18.085 1.00 91.56 87 ASN A CA 1
ATOM 695 C C . ASN A 1 87 ? 12.719 4.175 -17.887 1.00 91.56 87 ASN A C 1
ATOM 697 O O . ASN A 1 87 ? 11.720 4.205 -18.602 1.00 91.56 87 ASN A O 1
ATOM 701 N N . ILE A 1 88 ? 12.903 5.026 -16.877 1.00 91.81 88 ILE A N 1
ATOM 702 C CA . ILE A 1 88 ? 11.984 6.114 -16.522 1.00 91.81 88 ILE A CA 1
ATOM 703 C C . ILE A 1 88 ? 12.800 7.414 -16.434 1.00 91.81 88 ILE A C 1
ATOM 705 O O . ILE A 1 88 ? 13.915 7.373 -15.901 1.00 91.81 88 ILE A O 1
ATOM 709 N N . PRO A 1 89 ? 12.274 8.563 -16.908 1.00 91.88 89 PRO A N 1
ATOM 710 C CA . PRO A 1 89 ? 13.024 9.817 -16.943 1.00 91.88 89 PRO A CA 1
ATOM 711 C C . PRO A 1 89 ? 13.444 10.324 -15.546 1.00 91.88 89 PRO A C 1
ATOM 713 O O . PRO A 1 89 ? 12.871 9.931 -14.522 1.00 91.88 89 PRO A O 1
ATOM 716 N N . PRO A 1 90 ? 14.422 11.246 -15.464 1.00 92.38 90 PRO A N 1
ATOM 717 C CA . PRO A 1 90 ? 14.868 11.802 -14.188 1.00 92.38 90 PRO A CA 1
ATOM 718 C C . PRO A 1 90 ? 13.730 12.525 -13.456 1.00 92.38 90 PRO A C 1
ATOM 720 O O . PRO A 1 90 ? 12.846 13.108 -14.082 1.00 92.38 90 PRO A O 1
ATOM 723 N N . ARG A 1 91 ? 13.770 12.509 -12.116 1.00 90.62 91 ARG A N 1
ATOM 724 C CA . ARG A 1 91 ? 12.773 13.140 -11.221 1.00 90.62 91 ARG A CA 1
ATOM 725 C C . ARG A 1 91 ? 11.339 12.592 -11.329 1.00 90.62 91 ARG A C 1
ATOM 727 O O . ARG A 1 91 ? 10.415 13.212 -10.823 1.00 90.62 91 ARG A O 1
ATOM 734 N N . HIS A 1 92 ? 11.148 11.413 -11.918 1.00 93.06 92 HIS A N 1
ATOM 735 C CA . H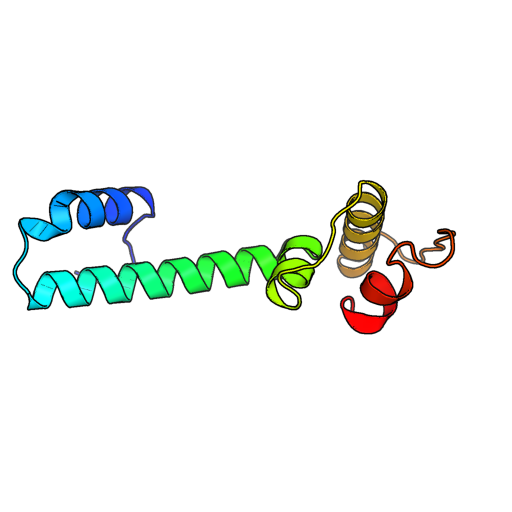IS A 1 92 ? 9.842 10.739 -12.007 1.00 93.06 92 HIS A CA 1
ATOM 736 C C . HIS A 1 92 ? 9.667 9.641 -10.945 1.00 93.06 92 HIS A C 1
ATOM 738 O O . HIS A 1 92 ? 9.064 8.608 -11.208 1.00 93.06 92 HIS A O 1
ATOM 744 N N . GLY A 1 93 ? 10.263 9.815 -9.762 1.00 90.50 93 GLY A N 1
ATOM 745 C CA . GLY A 1 93 ? 10.030 8.929 -8.615 1.00 90.50 93 GLY A CA 1
ATOM 746 C C . GLY A 1 93 ? 10.577 7.498 -8.721 1.00 90.50 93 GLY A C 1
ATOM 747 O O . GLY A 1 93 ? 10.434 6.752 -7.759 1.00 90.50 93 GLY A O 1
ATOM 748 N N . LYS A 1 94 ? 11.251 7.110 -9.821 1.00 93.19 94 LYS A N 1
ATOM 749 C CA . LYS A 1 94 ? 11.797 5.748 -10.012 1.00 93.19 94 LYS A CA 1
ATOM 750 C C . LYS A 1 94 ? 12.659 5.290 -8.835 1.00 93.19 94 LYS A C 1
ATOM 752 O O . LYS A 1 94 ? 12.397 4.237 -8.275 1.00 93.19 94 LYS A O 1
ATOM 757 N N . SER A 1 95 ? 13.696 6.053 -8.478 1.00 91.19 95 SER A N 1
ATOM 758 C CA . SER A 1 95 ? 14.615 5.654 -7.400 1.00 91.19 95 SER A CA 1
ATOM 759 C C . SER A 1 95 ? 13.940 5.671 -6.031 1.00 91.19 95 SER A C 1
ATOM 761 O O . SER A 1 95 ? 14.232 4.813 -5.214 1.00 91.19 95 SER A O 1
ATOM 763 N N . GLN A 1 96 ? 12.995 6.586 -5.800 1.00 92.00 96 GLN A N 1
ATOM 764 C CA . GLN A 1 96 ? 12.211 6.598 -4.564 1.00 92.00 96 GLN A CA 1
ATOM 765 C C . GLN A 1 96 ? 11.414 5.291 -4.420 1.00 92.00 96 GLN A C 1
ATOM 767 O O . GLN A 1 96 ? 11.459 4.642 -3.384 1.00 92.00 96 GLN A O 1
ATOM 772 N N . LEU A 1 97 ? 10.725 4.867 -5.482 1.00 93.88 97 LEU A N 1
ATOM 773 C CA . LEU A 1 97 ? 9.911 3.656 -5.442 1.00 93.88 97 LEU A CA 1
ATOM 774 C C . LEU A 1 97 ? 10.770 2.378 -5.398 1.00 93.88 97 LEU A C 1
ATOM 776 O O . LEU A 1 97 ? 10.532 1.524 -4.560 1.00 93.88 97 LEU A O 1
ATOM 780 N N . VAL A 1 98 ? 11.780 2.265 -6.269 1.00 92.12 98 VAL A N 1
ATOM 781 C CA . VAL A 1 98 ? 12.578 1.034 -6.451 1.00 92.12 98 VAL A CA 1
ATOM 782 C C . VAL A 1 98 ? 13.668 0.868 -5.397 1.00 92.12 98 VAL A C 1
ATOM 784 O O . VAL A 1 98 ? 13.974 -0.251 -5.026 1.00 92.12 98 VAL A O 1
ATOM 787 N N . SER A 1 99 ? 14.319 1.955 -4.979 1.00 90.06 99 SER A N 1
ATOM 788 C CA . SER A 1 99 ? 15.531 1.877 -4.149 1.00 90.06 99 SER A CA 1
ATOM 789 C C . SER A 1 99 ? 15.296 2.234 -2.688 1.00 90.06 99 SER A C 1
ATOM 791 O O . SER A 1 99 ? 16.144 1.917 -1.863 1.00 90.06 99 SER A O 1
ATOM 79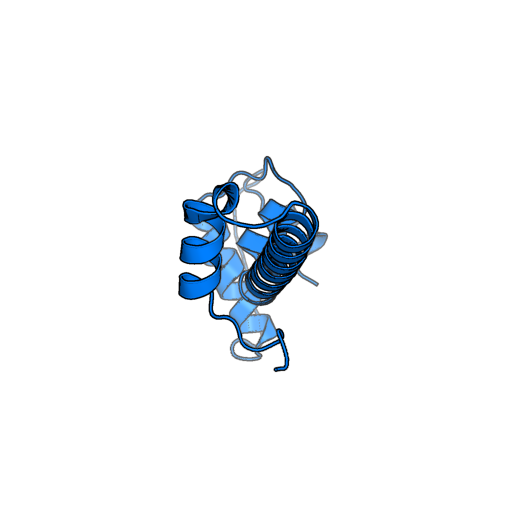3 N N . ILE A 1 100 ? 14.200 2.933 -2.371 1.00 92.75 100 ILE A N 1
ATOM 794 C CA . ILE A 1 100 ? 13.894 3.355 -0.998 1.00 92.75 100 ILE A CA 1
ATOM 795 C C . ILE A 1 100 ? 12.722 2.559 -0.424 1.00 92.75 100 ILE A C 1
ATOM 797 O O . ILE A 1 100 ? 12.818 2.081 0.701 1.00 92.75 100 ILE A O 1
ATOM 801 N N . TYR A 1 101 ? 11.621 2.424 -1.170 1.00 94.06 101 TYR A N 1
ATOM 802 C CA . TYR A 1 101 ? 10.396 1.810 -0.640 1.00 94.06 101 TYR A CA 1
ATOM 803 C C . TYR A 1 101 ? 10.206 0.333 -0.974 1.00 94.06 101 TYR A C 1
ATOM 805 O O . TYR A 1 101 ? 9.470 -0.343 -0.261 1.00 94.06 101 TYR A O 1
ATOM 813 N N . PHE A 1 102 ? 10.835 -0.166 -2.034 1.00 89.88 102 PHE A N 1
ATOM 814 C CA . PHE A 1 102 ? 10.733 -1.563 -2.435 1.00 89.88 102 PHE A CA 1
ATOM 815 C C . PHE A 1 102 ? 11.988 -2.335 -1.980 1.00 89.88 102 PHE A C 1
ATOM 817 O O . PHE A 1 102 ? 13.076 -1.992 -2.448 1.00 89.88 102 PHE A O 1
ATOM 824 N N . PRO A 1 103 ? 11.866 -3.296 -1.042 1.00 68.12 103 PRO A N 1
ATOM 825 C CA . PRO A 1 103 ? 12.989 -4.083 -0.529 1.00 68.12 103 PRO A CA 1
ATOM 826 C C . PRO A 1 103 ? 13.454 -5.187 -1.488 1.00 68.12 103 PRO A C 1
ATOM 828 O O . PRO A 1 103 ? 12.622 -5.697 -2.273 1.00 68.12 103 PRO A O 1
#

Sequence (103 aa):
MSLMTLTEAEIMVLMKNLHNFSLEEQEEIEQIADELAKRKQSAACRNDLIEFCKYMQPDYKVGKHHRILADLLMKTALGLEDRVCVNIPPRHGKSQLVSIYFP

Secondary structure (DSSP, 8-state):
--GGG--HHHHHHHHHTGGGS-HHHHHHHHHHHHHHHHHHHHHHHHH-HHHHHHHH-TT----HHHHHHHHHHHHHHTTS-S-------TTSSHHIIIIII--